Protein AF-A0A9X8VF77-F1 (afdb_monomer_lite)

InterPro domains:
  IPR001453 MoaB/Mog domain [PF00994] (1-111)
  IPR001453 MoaB/Mog domain [SM00852] (1-118)
  IPR001453 MoaB/Mog domain [TIGR00177] (1-122)
  IPR001453 MoaB/Mog domain [cd00886] (2-122)
  IPR008284 Molybdenum cofactor biosynthesis, conserved site [PS01078] (60-73)
  IPR036425 MoaB/Mog-like domain superfamily [G3DSA:3.40.980.10] (1-122)
  IPR036425 MoaB/Mog-like domain superfamily [SSF53218] (1-121)
  IPR051920 Molybdopterin Adenylyltransferase/MoaC-Related [PTHR43764] (1-122)

Sequence (122 aa):
SVSDRASGGVYQDKGIPALEEWLAGALATPFKLETRLIPDEQTQIEQTLCELVDEMGCHLVLTTGGTGPARRDVTPDATLAIADRVMPGFGEQMRQISLHYVPTAILSRQVGAIRKQALIIN

Foldseek 3Di:
DEAPCCVVVVDPDPPVVVVVVVCVVVDPDDDDDDDDYYYLDLVVLLVVVCCCCPPVVAQEAEDDDLFFQDPSSCNLVSVVVQAPFWDAVLLVVQLVVCCVPDVRSVRGRWTWGDHDNHIYTD

Radius of gyration: 14.1 Å; chains: 1; bounding box: 34×31×37 Å

pLDDT: mean 96.46, std 3.99, range [74.5, 98.88]

Structure (mmCIF, N/CA/C/O backbone):
data_AF-A0A9X8VF77-F1
#
_entry.id   AF-A0A9X8VF77-F1
#
loop_
_atom_site.group_PDB
_atom_site.id
_atom_site.type_symbol
_atom_site.label_atom_id
_atom_site.label_alt_id
_atom_site.label_comp_id
_atom_site.label_asym_id
_atom_site.label_entity_id
_atom_site.label_seq_id
_atom_site.pdbx_PDB_ins_code
_atom_site.Cartn_x
_atom_site.Cartn_y
_atom_site.Cartn_z
_atom_site.occupancy
_atom_site.B_iso_or_equiv
_atom_site.auth_seq_id
_atom_site.auth_comp_id
_atom_site.auth_asym_id
_atom_site.auth_atom_id
_atom_site.pdbx_PDB_model_num
ATOM 1 N N . SER A 1 1 ? 4.884 4.538 5.504 1.00 94.19 1 SER A N 1
ATOM 2 C CA . SER A 1 1 ? 5.910 4.558 4.448 1.00 94.19 1 SER A CA 1
ATOM 3 C C . SER A 1 1 ? 6.625 3.222 4.449 1.00 94.19 1 SER A C 1
ATOM 5 O O . SER A 1 1 ? 6.983 2.744 5.525 1.00 94.19 1 SER A O 1
ATOM 7 N N . VAL A 1 2 ? 6.757 2.603 3.277 1.00 94.94 2 VAL A N 1
ATOM 8 C CA . VAL A 1 2 ? 7.450 1.324 3.072 1.00 94.94 2 VAL A CA 1
ATOM 9 C C . VAL A 1 2 ? 8.675 1.604 2.209 1.00 94.94 2 VAL A C 1
ATOM 11 O O . VAL A 1 2 ? 8.545 2.095 1.087 1.00 94.94 2 VAL A O 1
ATOM 14 N N . SER A 1 3 ? 9.866 1.416 2.772 1.00 93.44 3 SER A N 1
ATOM 15 C CA . SER A 1 3 ? 11.120 1.647 2.060 1.00 93.44 3 SER A CA 1
ATOM 16 C C . SER A 1 3 ? 12.319 1.145 2.867 1.00 93.44 3 SER A C 1
ATOM 18 O O . SER A 1 3 ? 12.692 1.787 3.854 1.00 93.44 3 SER A O 1
ATOM 20 N N . ASP A 1 4 ? 13.048 0.164 2.336 1.00 89.00 4 ASP A N 1
ATOM 21 C CA . ASP A 1 4 ? 14.317 -0.350 2.885 1.00 89.00 4 ASP A CA 1
ATOM 22 C C . ASP A 1 4 ? 15.332 0.754 3.222 1.00 89.00 4 ASP A C 1
ATOM 24 O O . ASP A 1 4 ? 15.995 0.748 4.261 1.00 89.00 4 ASP A O 1
ATOM 28 N N . ARG A 1 5 ? 15.473 1.733 2.321 1.00 87.12 5 ARG A N 1
ATOM 29 C CA . ARG A 1 5 ? 16.492 2.785 2.434 1.00 87.12 5 ARG A CA 1
ATOM 30 C C . ARG A 1 5 ? 16.134 3.833 3.487 1.00 87.12 5 ARG A C 1
ATOM 32 O O . ARG A 1 5 ? 16.990 4.193 4.289 1.00 87.12 5 ARG A O 1
ATOM 39 N N . ALA A 1 6 ? 14.889 4.304 3.499 1.00 86.00 6 ALA A N 1
ATOM 40 C CA . ALA A 1 6 ? 14.391 5.200 4.539 1.00 86.00 6 ALA A CA 1
ATOM 41 C C . ALA A 1 6 ? 14.418 4.554 5.929 1.00 86.00 6 ALA A C 1
ATOM 43 O O . ALA A 1 6 ? 14.942 5.159 6.862 1.00 86.00 6 ALA A O 1
ATOM 44 N N . SER A 1 7 ? 13.911 3.324 6.077 1.00 79.94 7 SER A N 1
ATOM 45 C CA . SER A 1 7 ? 13.908 2.631 7.372 1.00 79.94 7 SER A CA 1
ATOM 46 C C . SER A 1 7 ? 15.323 2.328 7.871 1.00 79.94 7 SER A C 1
ATOM 48 O O . SER A 1 7 ? 15.571 2.367 9.071 1.00 79.94 7 SER A O 1
ATOM 50 N N . GLY A 1 8 ? 16.267 2.073 6.958 1.00 74.50 8 GLY A N 1
ATOM 51 C CA . GLY A 1 8 ? 17.689 1.906 7.267 1.00 74.50 8 GLY A CA 1
ATOM 52 C C . GLY A 1 8 ? 18.464 3.212 7.496 1.00 74.50 8 GLY A C 1
ATOM 53 O O . GLY A 1 8 ? 19.673 3.158 7.707 1.00 74.50 8 GLY A O 1
ATOM 54 N N . GLY A 1 9 ? 17.817 4.381 7.420 1.00 83.56 9 GLY A N 1
ATOM 55 C CA . GLY A 1 9 ? 18.455 5.688 7.628 1.00 83.56 9 GLY A CA 1
ATOM 56 C C . GLY A 1 9 ? 19.362 6.161 6.485 1.00 83.56 9 GLY A C 1
ATOM 57 O O . GLY A 1 9 ? 20.100 7.130 6.650 1.00 83.56 9 GLY A O 1
ATOM 58 N N . VAL A 1 10 ? 19.316 5.508 5.319 1.00 83.00 10 VAL A N 1
ATOM 59 C CA . VAL A 1 10 ? 20.122 5.867 4.135 1.00 83.00 10 VAL A CA 1
ATOM 60 C C . VAL A 1 10 ? 19.649 7.189 3.525 1.00 83.00 10 VAL A C 1
ATOM 62 O O . VAL A 1 10 ? 20.455 7.964 3.012 1.00 83.00 10 VAL A O 1
ATOM 65 N N . TYR A 1 11 ? 18.345 7.464 3.584 1.00 86.25 11 TYR A N 1
ATOM 66 C CA . TYR A 1 11 ? 17.786 8.781 3.285 1.00 86.25 11 TYR A CA 1
ATOM 67 C C . TYR A 1 11 ? 16.612 9.118 4.200 1.00 86.25 11 TYR A C 1
ATOM 69 O O . TYR A 1 11 ? 15.983 8.238 4.778 1.00 86.25 11 TYR A O 1
ATOM 77 N N . GLN A 1 12 ? 16.295 10.410 4.291 1.00 87.00 12 GLN A N 1
ATOM 78 C CA . GLN A 1 12 ? 15.130 10.894 5.024 1.00 87.00 12 GLN A CA 1
ATOM 79 C C . GLN A 1 12 ? 13.831 10.537 4.292 1.00 87.00 12 GLN A C 1
ATOM 81 O O . GLN A 1 12 ? 13.693 10.820 3.098 1.00 87.00 12 GLN A O 1
ATOM 86 N N . ASP A 1 13 ? 12.872 9.955 5.013 1.00 90.25 13 ASP A N 1
ATOM 87 C CA . ASP A 1 13 ? 11.537 9.706 4.476 1.00 90.25 13 ASP A CA 1
ATOM 88 C C . ASP A 1 13 ? 10.844 11.022 4.104 1.00 90.25 13 ASP A C 1
ATOM 90 O O . ASP A 1 13 ? 10.745 11.950 4.906 1.00 90.25 13 ASP A O 1
ATOM 94 N N . LYS A 1 14 ? 10.356 11.081 2.867 1.00 92.19 14 LYS A N 1
ATOM 95 C CA . LYS A 1 14 ? 9.516 12.176 2.367 1.00 92.19 14 LYS A CA 1
ATOM 96 C C . LYS A 1 14 ? 8.062 11.746 2.190 1.00 92.19 14 LYS A C 1
ATOM 98 O O . LYS A 1 14 ? 7.215 12.596 1.940 1.00 92.19 14 LYS A O 1
ATOM 103 N N . GLY A 1 15 ? 7.780 10.446 2.310 1.00 92.38 15 GLY A N 1
ATOM 104 C CA . GLY A 1 15 ? 6.452 9.886 2.111 1.00 92.38 15 GLY A CA 1
ATOM 105 C C . GLY A 1 15 ? 5.484 10.285 3.219 1.00 92.38 15 GLY A C 1
ATOM 106 O O . GLY A 1 15 ? 4.419 10.816 2.919 1.00 92.38 15 GLY A O 1
ATOM 107 N N . ILE A 1 16 ? 5.861 10.077 4.485 1.00 95.31 16 ILE A N 1
ATOM 108 C CA . ILE A 1 16 ? 5.026 10.449 5.637 1.00 95.31 16 ILE A CA 1
ATOM 109 C C . ILE A 1 16 ? 4.721 11.955 5.629 1.00 95.31 16 ILE A C 1
ATOM 111 O O . ILE A 1 16 ? 3.536 12.280 5.593 1.00 95.31 16 ILE A O 1
ATOM 115 N N . PRO A 1 17 ? 5.710 12.873 5.547 1.00 96.19 17 PRO A N 1
ATOM 116 C CA . PRO A 1 17 ? 5.415 14.307 5.533 1.00 96.19 17 PRO A CA 1
ATOM 117 C C . PRO A 1 17 ? 4.455 14.733 4.412 1.00 96.19 17 PRO A C 1
ATOM 119 O O . PRO A 1 17 ? 3.558 15.536 4.645 1.00 96.19 17 PRO A O 1
ATOM 122 N N . ALA A 1 18 ? 4.599 14.168 3.206 1.00 96.12 18 ALA A N 1
ATOM 123 C CA . ALA A 1 18 ? 3.726 14.497 2.079 1.00 96.12 18 ALA A CA 1
ATOM 124 C C . ALA A 1 18 ? 2.279 14.013 2.287 1.00 96.12 18 ALA A C 1
ATOM 126 O O . ALA A 1 18 ? 1.332 14.706 1.915 1.00 96.12 18 ALA A O 1
ATOM 127 N N . LEU A 1 19 ? 2.095 12.832 2.887 1.00 96.00 19 LEU A N 1
ATOM 128 C CA . LEU A 1 19 ? 0.766 12.311 3.216 1.00 96.00 19 LEU A CA 1
ATOM 129 C C . LEU A 1 19 ? 0.107 13.112 4.344 1.00 96.00 19 LEU A C 1
ATOM 131 O O . LEU A 1 19 ? -1.089 13.385 4.271 1.00 96.00 19 LEU A O 1
ATOM 135 N N . GLU A 1 20 ? 0.873 13.512 5.361 1.00 95.62 20 GLU A N 1
ATOM 136 C CA . GLU A 1 20 ? 0.383 14.366 6.448 1.00 95.62 20 GLU A CA 1
ATOM 137 C C . GLU A 1 20 ? -0.102 15.722 5.923 1.00 95.62 20 GLU A C 1
ATOM 139 O O . GLU A 1 20 ? -1.210 16.149 6.252 1.00 95.62 20 GLU A O 1
ATOM 144 N N . GLU A 1 21 ? 0.687 16.364 5.056 1.00 96.31 21 GLU A N 1
ATOM 145 C CA . GLU A 1 21 ? 0.320 17.627 4.411 1.00 96.31 21 GLU A CA 1
ATOM 146 C C . GLU A 1 21 ? -0.952 17.479 3.564 1.00 96.31 21 GLU A C 1
ATOM 148 O O . GLU A 1 21 ? -1.879 18.285 3.679 1.00 96.31 21 GLU A O 1
ATOM 153 N N . TRP A 1 22 ? -1.040 16.417 2.757 1.00 95.88 22 TRP A N 1
ATOM 154 C CA . TRP A 1 22 ? -2.221 16.161 1.934 1.00 95.88 22 TRP A CA 1
ATOM 155 C C . TRP A 1 22 ? -3.480 15.936 2.781 1.00 95.88 22 TRP A C 1
ATOM 157 O O . TRP A 1 22 ? -4.526 16.516 2.490 1.00 95.88 22 TRP A O 1
ATOM 167 N N . LEU A 1 23 ? -3.386 15.148 3.859 1.00 95.94 23 LEU A N 1
ATOM 168 C CA . LEU A 1 23 ? -4.507 14.897 4.770 1.00 95.94 23 LEU A CA 1
ATOM 169 C C . LEU A 1 23 ? -4.971 16.177 5.469 1.00 95.94 23 LEU A C 1
ATOM 171 O O . LEU A 1 23 ? -6.177 16.402 5.575 1.00 95.94 23 LEU A O 1
ATOM 175 N N . ALA A 1 24 ? -4.038 17.032 5.894 1.00 95.06 24 ALA A N 1
ATOM 176 C CA . ALA A 1 24 ? -4.358 18.322 6.500 1.00 95.06 24 ALA A CA 1
ATOM 177 C C . ALA A 1 24 ? -5.099 19.264 5.533 1.00 95.06 24 ALA A C 1
ATOM 179 O O . ALA A 1 24 ? -5.936 20.052 5.969 1.00 95.06 24 ALA A O 1
ATOM 180 N N . GLY A 1 25 ? -4.822 19.173 4.227 1.00 96.50 25 GLY A N 1
ATOM 181 C CA . GLY A 1 25 ? -5.548 19.919 3.196 1.00 96.50 25 GLY A CA 1
ATOM 182 C C . GLY A 1 25 ? -6.887 19.293 2.788 1.00 96.50 25 GLY A C 1
ATOM 183 O O . GLY A 1 25 ? -7.803 20.011 2.390 1.00 96.50 25 GLY A O 1
ATOM 184 N N . ALA A 1 26 ? -7.014 17.966 2.873 1.00 95.25 26 ALA A N 1
ATOM 185 C CA . ALA A 1 26 ? -8.191 17.230 2.414 1.00 95.25 26 ALA A CA 1
ATOM 186 C C . ALA A 1 26 ? -9.295 17.096 3.478 1.00 95.25 26 ALA A C 1
ATOM 188 O O . ALA A 1 26 ? -10.479 17.049 3.134 1.00 95.25 26 ALA A O 1
ATOM 189 N N . LEU A 1 27 ? -8.933 17.005 4.762 1.00 95.19 27 LEU A N 1
ATOM 190 C CA . LEU A 1 27 ? -9.870 16.742 5.856 1.00 95.19 27 LEU A CA 1
ATOM 191 C C . LEU A 1 27 ? -10.192 18.016 6.643 1.00 95.19 27 LEU A C 1
ATOM 193 O O . LEU A 1 27 ? -9.315 18.654 7.212 1.00 95.19 27 LEU A O 1
ATOM 197 N N . ALA A 1 28 ? -11.482 18.346 6.739 1.00 95.12 28 ALA A N 1
ATOM 198 C CA . ALA A 1 28 ? -11.960 19.488 7.526 1.00 95.12 28 ALA A CA 1
ATOM 199 C C . ALA A 1 28 ? -12.248 19.144 9.001 1.00 95.12 28 ALA A C 1
ATOM 201 O O . ALA A 1 28 ? -12.329 20.030 9.851 1.00 95.12 28 ALA A O 1
ATOM 202 N N . THR A 1 29 ? -12.451 17.864 9.313 1.00 95.75 29 THR A N 1
ATOM 203 C CA . THR A 1 29 ? -12.763 17.388 10.667 1.00 95.75 29 THR A CA 1
ATOM 204 C C . THR A 1 29 ? -11.493 17.015 11.425 1.00 95.75 29 THR A C 1
ATOM 206 O O . THR A 1 29 ? -10.578 16.487 10.798 1.00 95.75 29 THR A O 1
ATOM 209 N N . PRO A 1 30 ? -11.438 17.179 12.761 1.00 95.50 30 PRO A N 1
ATOM 210 C CA . PRO A 1 30 ? -10.302 16.720 13.555 1.00 95.50 30 PRO A CA 1
ATOM 211 C C . PRO A 1 30 ? -10.011 15.232 13.340 1.00 95.50 30 PRO A C 1
ATOM 213 O O . PRO A 1 30 ? -10.922 14.404 13.367 1.00 95.50 30 PRO A O 1
ATOM 216 N N . PHE A 1 31 ? -8.736 14.892 13.171 1.00 96.38 31 PHE A N 1
ATOM 217 C CA . PHE A 1 31 ? -8.268 13.519 13.016 1.00 96.38 31 PHE A CA 1
ATOM 218 C C . PHE A 1 31 ? -6.979 13.296 13.813 1.00 96.38 31 PHE A C 1
ATOM 220 O O . PHE A 1 31 ? -6.305 14.243 14.217 1.00 96.38 31 PHE A O 1
ATOM 227 N N . LYS A 1 32 ? -6.658 12.025 14.063 1.00 96.88 32 LYS A N 1
ATOM 228 C CA . LYS A 1 32 ? -5.386 11.591 14.650 1.00 96.88 32 LYS A CA 1
ATOM 229 C C . LYS A 1 32 ? -4.582 10.851 13.591 1.00 96.88 32 LYS A C 1
ATOM 231 O O . LYS A 1 32 ? -5.166 10.170 12.750 1.00 96.88 32 LYS A O 1
ATOM 236 N N . LEU A 1 33 ? -3.265 10.995 13.651 1.00 97.06 33 LEU A N 1
ATOM 237 C CA . LEU A 1 33 ? -2.335 10.351 12.735 1.00 97.06 33 LEU A CA 1
ATOM 238 C C . LEU A 1 33 ? -1.555 9.265 13.462 1.00 97.06 33 LEU A C 1
ATOM 240 O O . LEU A 1 33 ? -1.012 9.501 14.537 1.00 97.06 33 LEU A O 1
ATOM 244 N N . GLU A 1 34 ? -1.473 8.106 12.822 1.00 98.12 34 GLU A N 1
ATOM 245 C CA . GLU A 1 34 ? -0.587 7.011 13.194 1.00 98.12 34 GLU A CA 1
ATOM 246 C C . GLU A 1 34 ? 0.382 6.786 12.040 1.00 98.12 34 GLU A C 1
ATOM 248 O O . GLU A 1 34 ? -0.035 6.517 10.911 1.00 98.12 34 GLU A O 1
ATOM 253 N N . THR A 1 35 ? 1.680 6.927 12.300 1.00 97.38 35 THR A N 1
ATOM 254 C CA . THR A 1 35 ? 2.709 6.819 11.262 1.00 97.38 35 THR A CA 1
ATOM 255 C C . THR A 1 35 ? 3.626 5.640 11.530 1.00 97.38 35 THR A C 1
ATOM 257 O O . THR A 1 35 ? 3.927 5.294 12.674 1.00 97.38 35 THR A O 1
ATOM 260 N N . ARG A 1 36 ? 4.052 4.977 10.454 1.00 97.44 36 ARG A N 1
ATOM 261 C CA . ARG A 1 36 ? 4.992 3.853 10.492 1.00 97.44 36 ARG A CA 1
ATOM 262 C C . ARG A 1 36 ? 5.953 3.980 9.318 1.00 97.44 36 ARG A C 1
ATOM 264 O O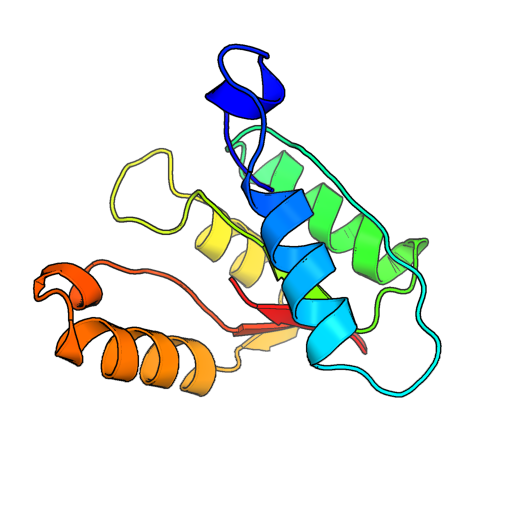 . ARG A 1 36 ? 5.527 4.239 8.186 1.00 97.44 36 ARG A O 1
ATOM 271 N N . LEU A 1 37 ? 7.239 3.799 9.597 1.00 96.81 37 LEU A N 1
ATOM 272 C CA . LEU A 1 37 ? 8.299 3.682 8.604 1.00 96.81 37 LEU A CA 1
ATOM 273 C C . LEU A 1 37 ? 8.920 2.293 8.741 1.00 96.81 37 LEU A C 1
ATOM 275 O O . LEU A 1 37 ? 9.520 1.989 9.769 1.00 96.81 37 LEU A O 1
ATOM 279 N N . ILE A 1 38 ? 8.742 1.459 7.721 1.00 96.88 38 ILE A N 1
ATOM 280 C CA . ILE A 1 38 ? 9.121 0.041 7.743 1.00 96.88 38 ILE A CA 1
ATOM 281 C C . ILE A 1 38 ? 9.857 -0.350 6.450 1.00 96.88 38 ILE A C 1
ATOM 283 O O . ILE A 1 38 ? 9.687 0.335 5.437 1.00 96.88 38 ILE A O 1
ATOM 287 N N . PRO A 1 39 ? 10.684 -1.411 6.467 1.00 96.31 39 PRO A N 1
ATOM 288 C CA . PRO A 1 39 ? 11.317 -1.946 5.261 1.00 96.31 39 PRO A CA 1
ATOM 289 C C . PRO A 1 39 ? 10.310 -2.658 4.344 1.00 96.31 39 PRO A C 1
ATOM 291 O O . PRO A 1 39 ? 9.173 -2.932 4.737 1.00 96.31 39 PRO A O 1
ATOM 294 N N . ASP A 1 40 ? 10.751 -2.993 3.131 1.00 95.00 40 ASP A N 1
ATOM 295 C CA . ASP A 1 40 ? 9.977 -3.694 2.097 1.00 95.00 40 ASP A CA 1
ATOM 296 C C . ASP A 1 40 ? 9.902 -5.214 2.369 1.00 95.00 40 ASP A C 1
ATOM 298 O O . ASP A 1 40 ? 10.261 -6.051 1.538 1.00 95.00 40 ASP A O 1
ATOM 302 N N . GLU A 1 41 ? 9.455 -5.583 3.572 1.00 97.88 41 GLU A N 1
ATOM 303 C CA . GLU A 1 41 ? 9.271 -6.972 4.003 1.00 97.88 41 GLU A CA 1
ATOM 304 C C . GLU A 1 41 ? 7.783 -7.297 4.114 1.00 97.88 41 GLU A C 1
ATOM 306 O O . GLU A 1 41 ? 7.088 -6.759 4.977 1.00 97.88 41 GLU A O 1
ATOM 311 N N . GLN A 1 42 ? 7.292 -8.205 3.265 1.00 98.38 42 GLN A N 1
ATOM 312 C CA . GLN A 1 42 ? 5.857 -8.481 3.129 1.00 98.38 42 GLN A CA 1
ATOM 313 C C . GLN A 1 42 ? 5.187 -8.767 4.482 1.00 98.38 42 GLN A C 1
ATOM 315 O O . GLN A 1 42 ? 4.231 -8.088 4.844 1.00 98.38 42 GLN A O 1
ATOM 320 N N . THR A 1 43 ? 5.734 -9.695 5.274 1.00 98.38 43 THR A N 1
ATOM 321 C CA . THR A 1 43 ? 5.191 -10.049 6.596 1.00 98.38 43 THR A CA 1
ATOM 322 C C . THR A 1 43 ? 5.143 -8.852 7.548 1.00 98.38 43 THR A C 1
ATOM 324 O O . THR A 1 43 ? 4.200 -8.719 8.324 1.00 98.38 43 THR A O 1
ATOM 327 N N . GLN A 1 44 ? 6.136 -7.960 7.493 1.00 98.38 44 GLN A N 1
ATOM 328 C CA . GLN A 1 44 ? 6.165 -6.773 8.344 1.00 98.38 44 GLN A CA 1
ATOM 329 C C . GLN A 1 44 ? 5.130 -5.736 7.893 1.00 98.38 44 GLN A C 1
ATOM 331 O O . GLN A 1 44 ? 4.497 -5.100 8.738 1.00 98.38 44 GLN A O 1
ATOM 336 N N . ILE A 1 45 ? 4.917 -5.587 6.583 1.00 98.75 45 ILE A N 1
ATOM 337 C CA . ILE A 1 45 ? 3.859 -4.732 6.032 1.00 98.75 45 ILE A CA 1
ATOM 338 C C . ILE A 1 45 ? 2.489 -5.274 6.445 1.00 98.75 45 ILE A C 1
ATOM 340 O O . ILE A 1 45 ? 1.681 -4.514 6.969 1.00 98.75 45 ILE A O 1
ATOM 344 N N . GLU A 1 46 ? 2.243 -6.576 6.291 1.00 98.81 46 GLU A N 1
ATOM 345 C CA . GLU A 1 46 ? 0.993 -7.227 6.708 1.00 98.81 46 GLU A CA 1
ATOM 346 C C . GLU A 1 46 ? 0.699 -6.996 8.195 1.00 98.81 46 GLU A C 1
ATOM 348 O O . GLU A 1 46 ? -0.395 -6.549 8.548 1.00 98.81 46 GLU A O 1
ATOM 353 N N . GLN A 1 47 ? 1.687 -7.245 9.061 1.00 98.75 47 GLN A N 1
ATOM 354 C CA . GLN A 1 47 ? 1.572 -7.024 10.505 1.00 98.75 47 GLN A CA 1
ATOM 355 C C . GLN A 1 47 ? 1.285 -5.561 10.833 1.00 98.75 47 GLN A C 1
ATOM 357 O O . GLN A 1 47 ? 0.384 -5.281 11.615 1.00 98.75 47 GLN A O 1
ATOM 362 N N . THR A 1 48 ? 1.991 -4.631 10.190 1.00 98.75 48 THR A N 1
ATOM 363 C CA . THR A 1 48 ? 1.805 -3.192 10.412 1.00 98.75 48 THR A CA 1
ATOM 364 C C . THR A 1 48 ? 0.417 -2.727 9.969 1.00 98.75 48 THR A C 1
ATOM 366 O O . THR A 1 48 ? -0.239 -1.969 10.677 1.00 98.75 48 THR A O 1
ATOM 369 N N . LEU A 1 49 ? -0.065 -3.185 8.809 1.00 98.75 49 LEU A N 1
ATOM 370 C CA . LEU A 1 49 ? -1.417 -2.876 8.339 1.00 98.75 49 LEU A CA 1
ATOM 371 C C . LEU A 1 49 ? -2.477 -3.447 9.290 1.00 98.75 49 LEU A C 1
ATOM 373 O O . LEU A 1 49 ? -3.465 -2.771 9.575 1.00 98.75 49 LEU A O 1
ATOM 377 N N . CYS A 1 50 ? -2.262 -4.659 9.808 1.00 98.75 50 CYS A N 1
ATOM 378 C CA . CYS A 1 50 ? -3.143 -5.248 10.811 1.00 98.75 50 CYS A CA 1
ATOM 379 C C . CYS A 1 50 ? -3.122 -4.453 12.119 1.00 98.75 50 CYS A C 1
ATOM 381 O O . CYS A 1 50 ? -4.194 -4.132 12.606 1.00 98.75 50 CYS A O 1
ATOM 383 N N . GLU A 1 51 ? -1.957 -4.084 12.657 1.00 98.69 51 GLU A N 1
ATOM 384 C CA . GLU A 1 51 ? -1.823 -3.270 13.878 1.00 98.69 51 GLU A CA 1
ATOM 385 C C . GLU A 1 51 ? -2.574 -1.936 13.741 1.00 98.69 51 GLU A C 1
ATOM 387 O O . GLU A 1 51 ? -3.397 -1.584 14.588 1.00 98.69 51 GLU A O 1
ATOM 392 N N . LEU A 1 52 ? -2.353 -1.213 12.637 1.00 98.62 52 LEU A N 1
ATOM 393 C CA . LEU A 1 52 ? -2.987 0.086 12.396 1.00 98.62 52 LEU A CA 1
ATOM 394 C C . LEU A 1 52 ? -4.518 -0.015 12.363 1.00 98.62 52 LEU A C 1
ATOM 396 O O . LEU A 1 52 ? -5.211 0.834 12.922 1.00 98.62 52 LEU A O 1
ATOM 400 N N . VAL A 1 53 ? -5.062 -1.051 11.726 1.00 98.62 53 VAL A N 1
ATOM 401 C CA . VAL A 1 53 ? -6.517 -1.231 11.620 1.00 98.62 53 VAL A CA 1
ATOM 402 C C . VAL A 1 53 ? -7.110 -1.826 12.896 1.00 98.62 53 VAL A C 1
ATOM 404 O O . VAL A 1 53 ? -8.116 -1.336 13.407 1.00 98.62 53 VAL A O 1
ATOM 407 N N . ASP A 1 54 ? -6.515 -2.899 13.398 1.00 98.38 54 ASP A N 1
ATOM 408 C CA . ASP A 1 54 ? -7.115 -3.767 14.405 1.00 98.38 54 ASP A CA 1
ATOM 409 C C . ASP A 1 54 ? -6.873 -3.274 15.831 1.00 98.38 54 ASP A C 1
ATOM 411 O O . ASP A 1 54 ? -7.731 -3.483 16.689 1.00 98.38 54 ASP A O 1
ATOM 415 N N . GLU A 1 55 ? -5.724 -2.642 16.079 1.00 98.25 55 GLU A N 1
ATOM 416 C CA . GLU A 1 55 ? -5.289 -2.220 17.413 1.00 98.25 55 GLU A CA 1
ATOM 417 C C . GLU A 1 55 ? -5.364 -0.700 17.567 1.00 98.25 55 GLU A C 1
ATOM 419 O O . GLU A 1 55 ? -5.925 -0.205 18.545 1.00 98.25 55 GLU A O 1
ATOM 424 N N . MET A 1 56 ? -4.874 0.049 16.572 1.00 98.25 56 MET A N 1
ATOM 425 C CA . MET A 1 56 ? -4.903 1.518 16.601 1.00 98.25 56 MET A CA 1
ATOM 426 C C . MET A 1 56 ? -6.240 2.109 16.139 1.00 98.25 56 MET A C 1
ATOM 428 O O . MET A 1 56 ? -6.503 3.294 16.355 1.00 98.25 56 MET A O 1
ATOM 432 N N . GLY A 1 57 ? -7.107 1.296 15.526 1.00 97.88 57 GLY A N 1
ATOM 433 C CA . GLY A 1 57 ? -8.444 1.711 15.103 1.00 97.88 57 GLY A CA 1
ATOM 434 C C . GLY A 1 57 ? -8.443 2.729 13.960 1.00 97.88 57 GLY A C 1
ATOM 435 O O . GLY A 1 57 ? -9.326 3.589 13.897 1.00 97.88 57 GLY A O 1
ATOM 436 N N . CYS A 1 58 ? -7.454 2.682 13.062 1.00 98.44 58 CYS A N 1
ATOM 437 C CA . CYS A 1 58 ? -7.416 3.555 11.892 1.00 98.44 58 CYS A CA 1
ATOM 438 C C . CYS A 1 58 ? -8.579 3.245 10.937 1.00 98.44 58 CYS A C 1
ATOM 440 O O . CYS A 1 58 ? -8.746 2.115 10.493 1.00 98.44 58 CYS A O 1
ATOM 442 N N . HIS A 1 59 ? -9.340 4.273 10.552 1.00 98.06 59 HIS A N 1
ATOM 443 C CA . HIS A 1 59 ? -10.413 4.163 9.550 1.00 98.06 59 HIS A CA 1
ATOM 444 C C . HIS A 1 59 ? -9.894 4.259 8.103 1.00 98.06 59 HIS A C 1
ATOM 446 O O . HIS A 1 59 ? -10.549 3.813 7.162 1.00 98.06 59 HIS A O 1
ATOM 452 N N . LEU A 1 60 ? -8.720 4.866 7.925 1.00 98.38 60 LEU A N 1
ATOM 453 C CA . LEU A 1 60 ? -8.037 5.037 6.649 1.00 98.38 60 LEU A CA 1
ATOM 454 C C . LEU A 1 60 ? -6.546 4.780 6.861 1.00 98.38 60 LEU A C 1
ATOM 456 O O . LEU A 1 60 ? -5.945 5.368 7.759 1.00 98.38 60 LEU A O 1
ATOM 460 N N . VAL A 1 61 ? -5.957 3.938 6.019 1.00 98.50 61 VAL A N 1
ATOM 461 C CA . VAL A 1 61 ? -4.514 3.694 5.966 1.00 98.50 61 VAL A CA 1
ATOM 462 C C . VAL A 1 61 ? -4.024 3.990 4.553 1.00 98.50 61 VAL A C 1
ATOM 464 O O . VAL A 1 61 ? -4.523 3.428 3.580 1.00 98.50 61 VAL A O 1
ATOM 467 N N . LEU A 1 62 ? -3.040 4.880 4.445 1.00 98.50 62 LEU A N 1
ATOM 468 C CA . LEU A 1 62 ? -2.374 5.219 3.190 1.00 98.50 62 LEU A CA 1
ATOM 469 C C . LEU A 1 62 ? -0.951 4.668 3.230 1.00 98.50 62 LEU A C 1
ATOM 471 O O . LEU A 1 62 ? -0.186 4.979 4.148 1.00 98.50 62 LEU A O 1
ATOM 475 N N . THR A 1 63 ? -0.582 3.856 2.244 1.00 98.19 63 THR A N 1
ATOM 476 C CA . THR A 1 63 ? 0.805 3.411 2.080 1.00 98.19 63 THR A CA 1
ATOM 477 C C . THR A 1 63 ? 1.511 4.245 1.017 1.00 98.19 63 THR A C 1
ATOM 479 O O . THR A 1 63 ? 0.888 4.945 0.233 1.00 98.19 63 THR A O 1
ATOM 482 N N . THR A 1 64 ? 2.836 4.199 1.010 1.00 96.88 64 THR A N 1
ATOM 483 C CA . THR A 1 64 ? 3.660 4.815 -0.032 1.00 96.88 64 THR A CA 1
ATOM 484 C C . THR A 1 64 ? 4.951 4.018 -0.135 1.00 96.88 64 THR A C 1
ATOM 486 O O . THR A 1 64 ? 5.517 3.657 0.902 1.00 96.88 64 THR A O 1
ATOM 489 N N . GLY A 1 65 ? 5.374 3.721 -1.366 1.00 96.00 65 GLY A N 1
ATOM 490 C CA . GLY A 1 65 ? 6.516 2.854 -1.665 1.00 96.00 65 GLY A CA 1
ATOM 491 C C . GLY A 1 65 ? 6.154 1.376 -1.865 1.00 96.00 65 GLY A C 1
ATOM 492 O O . GLY A 1 65 ? 5.099 0.904 -1.437 1.00 96.00 65 GLY A O 1
ATOM 493 N N . GLY A 1 66 ? 7.029 0.653 -2.569 1.00 97.19 66 GLY A N 1
ATOM 494 C CA . GLY A 1 66 ? 6.934 -0.798 -2.756 1.00 97.19 66 GLY A CA 1
ATOM 495 C C . GLY A 1 66 ? 5.808 -1.283 -3.680 1.00 97.19 66 GLY A C 1
ATOM 496 O O . GLY A 1 66 ? 5.289 -2.375 -3.472 1.00 97.19 66 GLY A O 1
ATOM 497 N N . THR A 1 67 ? 5.381 -0.490 -4.674 1.00 98.00 67 THR A N 1
ATOM 498 C CA . THR A 1 67 ? 4.222 -0.796 -5.553 1.00 98.00 67 THR A CA 1
ATOM 499 C C . THR A 1 67 ? 4.565 -0.961 -7.039 1.00 98.00 67 THR A C 1
ATOM 501 O O . THR A 1 67 ? 3.668 -1.075 -7.880 1.00 98.00 67 THR A O 1
ATOM 504 N N . GLY A 1 68 ? 5.851 -0.943 -7.385 1.00 97.38 68 GLY A N 1
ATOM 505 C CA . GLY A 1 68 ? 6.332 -1.150 -8.747 1.00 97.38 68 GLY A CA 1
ATOM 506 C C . GLY A 1 68 ? 6.430 -2.629 -9.155 1.00 97.38 68 GLY A C 1
ATOM 507 O O . GLY A 1 68 ? 5.868 -3.513 -8.507 1.00 97.38 68 GLY A O 1
ATOM 508 N N . PRO A 1 69 ? 7.126 -2.919 -10.268 1.00 97.44 69 PRO A N 1
ATOM 509 C CA . PRO A 1 69 ? 7.300 -4.276 -10.781 1.00 97.44 69 PRO A CA 1
ATOM 510 C C . PRO A 1 69 ? 8.521 -5.010 -10.197 1.00 97.44 69 PRO A C 1
ATOM 512 O O . PRO A 1 69 ? 8.801 -6.138 -10.612 1.00 97.44 69 PRO A O 1
ATOM 515 N N . ALA A 1 70 ? 9.316 -4.383 -9.323 1.00 97.56 70 ALA A N 1
ATOM 516 C CA . ALA A 1 70 ? 10.533 -5.003 -8.812 1.00 97.56 70 ALA A CA 1
ATOM 517 C C . ALA A 1 70 ? 10.207 -6.114 -7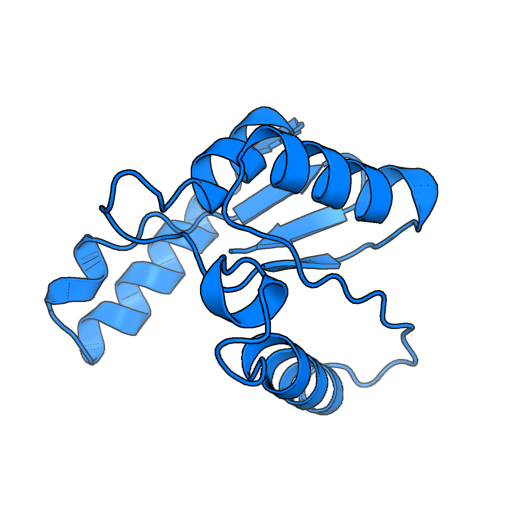.803 1.00 97.56 70 ALA A C 1
ATOM 519 O O . ALA A 1 70 ? 9.180 -6.101 -7.140 1.00 97.56 70 ALA A O 1
ATOM 520 N N . ARG A 1 71 ? 11.126 -7.073 -7.623 1.00 96.12 71 ARG A N 1
ATOM 521 C CA . ARG A 1 71 ? 10.925 -8.195 -6.681 1.00 96.12 71 ARG A CA 1
ATOM 522 C C . ARG A 1 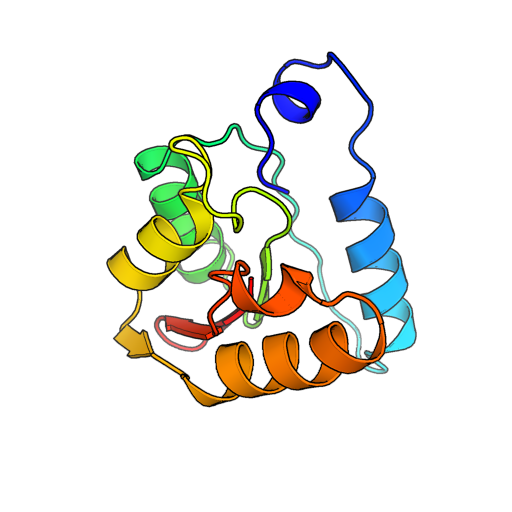71 ? 10.730 -7.761 -5.223 1.00 96.12 71 ARG A C 1
ATOM 524 O O . ARG A 1 71 ? 10.169 -8.526 -4.452 1.00 96.12 71 ARG A O 1
ATOM 531 N N . ARG A 1 72 ? 11.246 -6.586 -4.849 1.00 96.00 72 ARG A N 1
ATOM 532 C CA . ARG A 1 72 ? 11.080 -5.996 -3.512 1.00 96.00 72 ARG A CA 1
ATOM 533 C C . ARG A 1 72 ? 9.757 -5.241 -3.362 1.00 96.00 72 ARG A C 1
ATOM 535 O O . ARG A 1 72 ? 9.371 -4.952 -2.243 1.00 96.00 72 ARG A O 1
ATOM 542 N N . ASP A 1 73 ? 9.052 -4.949 -4.454 1.00 97.81 73 ASP A N 1
ATOM 543 C CA . ASP A 1 73 ? 7.802 -4.191 -4.422 1.00 97.81 73 ASP A CA 1
ATOM 544 C C . ASP A 1 73 ? 6.633 -5.10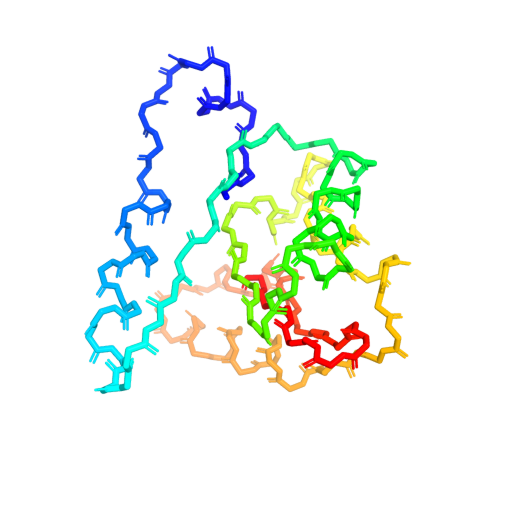4 -4.018 1.00 97.81 73 ASP A C 1
ATOM 546 O O . ASP A 1 73 ? 5.901 -5.622 -4.867 1.00 97.81 73 ASP A O 1
ATOM 550 N N . VAL A 1 74 ? 6.499 -5.329 -2.708 1.00 98.69 74 VAL A N 1
ATOM 551 C CA . VAL A 1 74 ? 5.553 -6.287 -2.103 1.00 98.69 74 VAL A CA 1
ATOM 552 C C . VAL A 1 74 ? 4.397 -5.626 -1.342 1.00 98.69 74 VAL A C 1
ATOM 554 O O . VAL A 1 74 ? 3.577 -6.319 -0.740 1.00 98.69 74 VAL A O 1
ATOM 557 N N . THR A 1 75 ? 4.283 -4.293 -1.363 1.00 98.69 75 THR A N 1
ATOM 558 C CA . THR A 1 75 ? 3.212 -3.565 -0.654 1.00 98.69 75 THR A CA 1
ATOM 559 C C . THR A 1 75 ? 1.804 -3.960 -1.135 1.00 98.69 75 THR A C 1
ATOM 561 O O . THR A 1 75 ? 0.936 -4.188 -0.284 1.00 98.69 75 THR A O 1
ATOM 564 N N . PRO A 1 76 ? 1.532 -4.109 -2.452 1.00 98.69 76 PRO A N 1
ATOM 565 C CA . PRO A 1 76 ? 0.236 -4.596 -2.925 1.00 98.69 76 PRO A CA 1
ATOM 566 C C . PRO A 1 76 ? -0.050 -6.036 -2.495 1.00 98.69 76 PRO A C 1
ATOM 568 O O . PRO A 1 76 ? -1.177 -6.338 -2.115 1.00 98.69 76 PRO A O 1
ATOM 571 N N . ASP A 1 77 ? 0.957 -6.914 -2.517 1.00 98.75 77 ASP A N 1
ATOM 572 C CA . ASP A 1 77 ? 0.829 -8.317 -2.106 1.00 98.75 77 ASP A CA 1
ATOM 573 C C . ASP A 1 77 ? 0.442 -8.415 -0.623 1.00 98.75 77 ASP A C 1
ATOM 575 O O . ASP A 1 77 ? -0.543 -9.071 -0.286 1.00 98.75 77 ASP A O 1
ATOM 579 N N . ALA A 1 78 ? 1.137 -7.666 0.240 1.00 98.81 78 ALA A N 1
ATOM 580 C CA . ALA A 1 78 ? 0.813 -7.551 1.661 1.00 98.81 78 ALA A CA 1
ATOM 581 C C . ALA A 1 78 ? -0.598 -6.984 1.895 1.00 98.81 78 ALA A C 1
ATOM 583 O O . ALA A 1 78 ? -1.344 -7.476 2.739 1.00 98.81 78 ALA A O 1
ATOM 584 N N . THR A 1 79 ? -0.991 -5.962 1.127 1.00 98.81 79 THR A N 1
ATOM 585 C CA . THR A 1 79 ? -2.322 -5.343 1.238 1.00 98.81 79 THR A CA 1
ATOM 586 C C . THR A 1 79 ? -3.430 -6.328 0.868 1.00 98.81 79 THR A C 1
ATOM 588 O O . THR A 1 79 ? -4.451 -6.395 1.549 1.00 98.81 79 THR A O 1
ATOM 591 N N . LEU A 1 80 ? -3.235 -7.114 -0.195 1.00 98.81 80 LEU A N 1
ATOM 592 C CA . LEU A 1 80 ? -4.198 -8.121 -0.642 1.00 98.81 80 LEU A CA 1
ATOM 593 C C . LEU A 1 80 ? -4.277 -9.320 0.312 1.00 98.81 80 LEU A C 1
ATOM 595 O O . LEU A 1 80 ? -5.366 -9.857 0.497 1.00 98.81 80 LEU A O 1
ATOM 599 N N . ALA A 1 81 ? -3.164 -9.719 0.932 1.00 98.81 81 ALA A N 1
ATOM 600 C CA . ALA A 1 81 ? -3.114 -10.852 1.858 1.00 98.81 81 ALA A CA 1
ATOM 601 C C . ALA A 1 81 ? -3.990 -10.656 3.110 1.00 98.81 81 ALA A C 1
ATOM 603 O O . ALA A 1 81 ? -4.537 -11.622 3.641 1.00 98.81 81 ALA A O 1
ATOM 604 N N . ILE A 1 82 ? -4.151 -9.408 3.562 1.00 98.69 82 ILE A N 1
ATOM 605 C CA . ILE A 1 82 ? -4.904 -9.042 4.776 1.00 98.69 82 ILE A CA 1
ATOM 606 C C . ILE A 1 82 ? -6.293 -8.455 4.488 1.00 98.69 82 ILE A C 1
ATOM 608 O O . ILE A 1 82 ? -6.992 -8.055 5.428 1.00 98.69 82 ILE A O 1
ATOM 612 N N . ALA A 1 83 ? -6.681 -8.369 3.212 1.00 98.56 83 ALA A N 1
ATOM 613 C CA . ALA A 1 83 ? -7.924 -7.752 2.768 1.00 98.56 83 ALA A CA 1
ATOM 614 C C . ALA A 1 83 ? -9.138 -8.669 2.972 1.00 98.56 83 ALA A C 1
ATOM 616 O O . ALA A 1 83 ? -9.165 -9.802 2.497 1.00 98.56 83 ALA A O 1
ATOM 617 N N . ASP A 1 84 ? -10.205 -8.125 3.559 1.00 98.69 84 ASP A N 1
ATOM 618 C CA . ASP A 1 84 ? -11.515 -8.786 3.588 1.00 98.69 84 ASP A CA 1
ATOM 619 C C . ASP A 1 84 ? -12.251 -8.608 2.251 1.00 98.69 84 ASP A C 1
ATOM 621 O O . ASP A 1 84 ? -13.041 -9.454 1.826 1.00 98.69 84 ASP A O 1
ATOM 625 N N . ARG A 1 85 ? -12.019 -7.471 1.580 1.00 98.62 85 ARG A N 1
ATOM 626 C CA . ARG A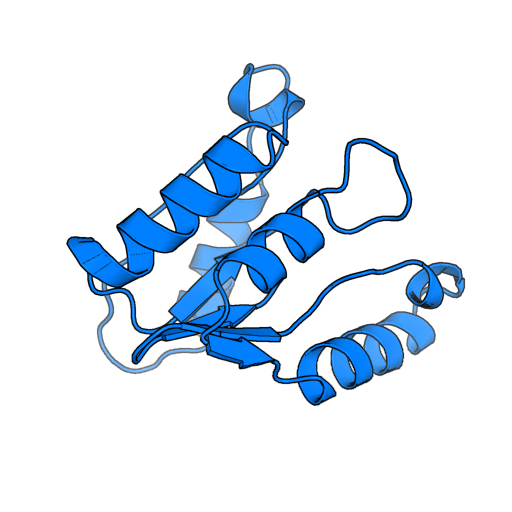 1 85 ? -12.590 -7.165 0.264 1.00 98.62 85 ARG A CA 1
ATOM 627 C C . ARG A 1 85 ? -11.670 -6.256 -0.538 1.00 98.62 85 ARG A C 1
ATOM 629 O O . ARG A 1 85 ? -11.239 -5.218 -0.053 1.00 98.62 85 ARG A O 1
ATOM 636 N N . VAL A 1 86 ? -11.445 -6.595 -1.801 1.00 98.62 86 VAL A N 1
ATOM 637 C CA . VAL A 1 86 ? -10.692 -5.746 -2.734 1.00 98.62 86 VAL A CA 1
ATOM 638 C C . VAL A 1 86 ? -11.601 -4.668 -3.331 1.00 98.62 86 VAL A C 1
ATOM 640 O O . VAL A 1 86 ? -12.764 -4.929 -3.642 1.00 98.62 86 VAL A O 1
ATOM 643 N N . MET A 1 87 ? -11.059 -3.465 -3.523 1.00 98.50 87 MET A N 1
ATOM 644 C CA . MET A 1 87 ? -11.716 -2.320 -4.159 1.00 98.50 87 MET A CA 1
ATOM 645 C C . MET A 1 87 ? -11.000 -1.990 -5.486 1.00 98.50 87 MET A C 1
ATOM 647 O O . MET A 1 87 ? -10.210 -1.042 -5.543 1.00 98.50 87 MET A O 1
ATOM 651 N N . PRO A 1 88 ? -11.235 -2.768 -6.565 1.00 97.38 88 PRO A N 1
ATOM 652 C CA . PRO A 1 88 ? -10.423 -2.711 -7.790 1.00 97.38 88 PRO A CA 1
ATOM 653 C C . PRO A 1 88 ? -10.423 -1.337 -8.479 1.00 97.38 88 PRO A C 1
ATOM 655 O O . PRO A 1 88 ? -9.398 -0.930 -9.029 1.00 97.38 88 PRO A O 1
ATOM 658 N N . GLY A 1 89 ? -11.518 -0.578 -8.350 1.00 98.62 89 GLY A N 1
ATOM 659 C CA . GLY A 1 89 ? -11.658 0.758 -8.936 1.00 98.62 89 GLY A CA 1
ATOM 660 C C . GLY A 1 89 ? -10.585 1.763 -8.497 1.00 98.62 89 GLY A C 1
ATOM 661 O O . GLY A 1 89 ? -10.244 2.656 -9.268 1.00 98.62 89 GLY A O 1
ATOM 662 N N . PHE A 1 90 ? -9.981 1.603 -7.310 1.00 98.69 90 PHE A N 1
ATOM 663 C CA . PHE A 1 90 ? -8.863 2.461 -6.891 1.00 98.69 90 PHE A CA 1
ATOM 664 C C . PHE A 1 90 ? -7.636 2.259 -7.781 1.00 98.69 90 PHE A C 1
ATOM 666 O O . PHE A 1 90 ? -7.085 3.226 -8.301 1.00 98.69 90 PHE A O 1
ATOM 673 N N . GLY A 1 91 ? -7.223 1.008 -8.000 1.00 98.38 91 GLY A N 1
ATOM 674 C CA . GLY A 1 91 ? -6.067 0.709 -8.847 1.00 98.38 91 GLY A CA 1
ATOM 675 C C . GLY A 1 91 ? -6.292 1.139 -10.299 1.00 98.38 91 GLY A C 1
ATOM 676 O O . GLY A 1 91 ? -5.385 1.668 -10.940 1.00 98.38 91 GLY A O 1
ATOM 677 N N . GLU A 1 92 ? -7.509 0.947 -10.811 1.00 98.56 92 GLU A N 1
ATOM 678 C CA . GLU A 1 92 ? -7.919 1.403 -12.145 1.00 98.56 92 GLU A CA 1
ATOM 679 C C . GLU A 1 92 ? -7.787 2.924 -12.282 1.00 98.56 92 GLU A C 1
ATOM 681 O O . GLU A 1 92 ? -7.077 3.401 -13.170 1.00 98.56 92 GLU A O 1
ATOM 686 N N . GLN A 1 93 ? -8.392 3.682 -11.363 1.00 98.56 93 GLN A N 1
ATOM 687 C CA . GLN A 1 93 ? -8.395 5.142 -11.404 1.00 98.56 93 GLN A CA 1
ATOM 688 C C . GLN A 1 93 ? -6.993 5.734 -11.203 1.00 98.56 93 GLN A C 1
ATOM 690 O O . GLN A 1 93 ? -6.614 6.670 -11.912 1.00 98.56 93 GLN A O 1
ATOM 695 N N . MET A 1 94 ? -6.199 5.179 -10.279 1.00 98.25 94 MET A N 1
ATOM 696 C CA . MET A 1 94 ? -4.824 5.630 -10.023 1.00 98.25 94 MET A CA 1
ATOM 697 C C . MET A 1 94 ? -3.921 5.435 -11.246 1.00 98.25 94 MET A C 1
ATOM 699 O O . MET A 1 94 ? -3.191 6.358 -11.627 1.00 98.25 94 MET A O 1
ATOM 703 N N . ARG A 1 95 ? -4.004 4.274 -11.914 1.00 98.44 95 ARG A N 1
ATOM 704 C CA . ARG A 1 95 ? -3.269 4.028 -13.166 1.00 98.44 95 ARG A CA 1
ATOM 705 C C . ARG A 1 95 ? -3.760 4.926 -14.294 1.00 98.44 95 ARG A C 1
ATOM 707 O O . ARG A 1 95 ? -2.931 5.496 -14.999 1.00 98.44 95 ARG A O 1
ATOM 714 N N . GLN A 1 96 ? -5.076 5.082 -14.452 1.00 98.31 96 GLN A N 1
ATOM 715 C CA . GLN A 1 96 ? -5.657 5.919 -15.503 1.00 98.31 96 GLN A CA 1
ATOM 716 C C . GLN A 1 96 ? -5.190 7.373 -15.385 1.00 98.31 96 GLN A C 1
ATOM 718 O O . GLN A 1 96 ? -4.753 7.954 -16.375 1.00 98.31 96 GLN A O 1
ATOM 723 N N . ILE A 1 97 ? -5.241 7.963 -14.187 1.00 97.88 97 ILE A N 1
ATOM 724 C CA . ILE A 1 97 ? -4.779 9.341 -13.967 1.00 97.88 97 ILE A CA 1
ATOM 725 C C . ILE A 1 97 ? -3.277 9.442 -14.244 1.00 97.88 97 ILE A C 1
ATOM 727 O O . ILE A 1 97 ? -2.862 10.297 -15.022 1.00 97.88 97 ILE A O 1
ATOM 731 N N . SER A 1 98 ? -2.471 8.531 -13.694 1.00 97.50 98 SER A N 1
ATOM 732 C CA . SER A 1 98 ? -1.010 8.546 -13.863 1.00 97.50 98 SER A CA 1
ATOM 733 C C . SER A 1 98 ? -0.570 8.409 -15.326 1.00 97.50 98 SER A C 1
ATOM 735 O O . SER A 1 98 ? 0.430 9.007 -15.727 1.00 97.50 98 SER A O 1
ATOM 737 N N . LEU A 1 99 ? -1.334 7.680 -16.148 1.00 97.75 99 LEU A N 1
ATOM 738 C CA . LEU A 1 99 ? -1.044 7.471 -17.570 1.00 97.75 99 LEU A CA 1
ATOM 739 C C . LEU A 1 99 ? -1.086 8.766 -18.397 1.00 97.75 99 LEU A C 1
ATOM 741 O O . LEU A 1 99 ? -0.440 8.839 -19.439 1.00 97.75 99 LEU A O 1
ATOM 745 N N . HIS A 1 100 ? -1.783 9.804 -17.921 1.00 97.69 100 HIS A N 1
ATOM 746 C CA . HIS A 1 100 ? -1.769 11.127 -18.556 1.00 97.69 100 HIS A CA 1
ATOM 747 C C . HIS A 1 100 ? -0.401 11.819 -18.446 1.00 97.69 100 HIS A C 1
ATOM 749 O O . HIS A 1 100 ? -0.114 12.723 -19.228 1.00 97.69 100 HIS A O 1
ATOM 755 N N . TYR A 1 101 ? 0.435 11.405 -17.489 1.00 97.00 101 TYR A N 1
ATOM 756 C CA . TYR A 1 101 ? 1.720 12.038 -17.190 1.00 97.00 101 TYR A CA 1
ATOM 757 C C . TYR A 1 101 ? 2.909 11.149 -17.552 1.00 97.00 101 TYR A C 1
ATOM 759 O O . TYR A 1 101 ? 3.908 11.641 -18.074 1.00 97.00 101 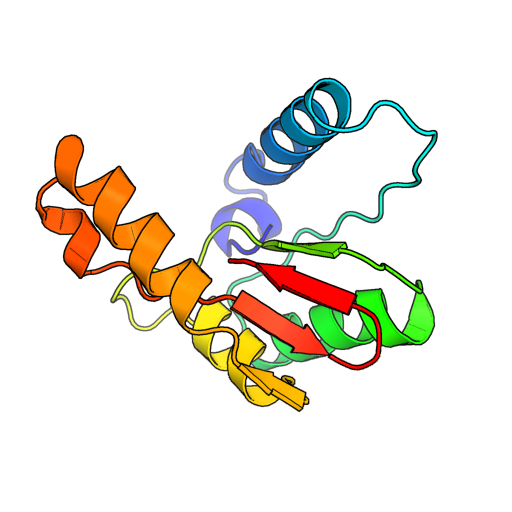TYR A O 1
ATOM 767 N N . VAL A 1 102 ? 2.817 9.844 -17.274 1.00 96.12 102 VAL A N 1
ATOM 768 C CA . VAL A 1 102 ? 3.915 8.893 -17.484 1.00 96.12 102 VAL A CA 1
ATOM 769 C C . VAL A 1 102 ? 3.420 7.598 -18.146 1.00 96.12 102 VAL A C 1
ATOM 771 O O . VAL A 1 102 ? 2.561 6.912 -17.590 1.00 96.12 102 VAL A O 1
ATOM 774 N N . PRO A 1 103 ? 3.987 7.183 -19.299 1.00 96.94 103 PRO A N 1
ATOM 775 C CA . PRO A 1 103 ? 3.594 5.937 -19.969 1.00 96.94 103 PRO A CA 1
ATOM 776 C C . PRO A 1 103 ? 3.819 4.676 -19.124 1.00 96.94 103 PRO A C 1
ATOM 778 O O . PRO A 1 103 ? 3.131 3.671 -19.288 1.00 96.94 103 PRO A O 1
ATOM 781 N N . THR A 1 104 ? 4.772 4.725 -18.192 1.00 97.75 104 THR A N 1
ATOM 782 C CA . THR A 1 104 ? 5.096 3.623 -17.278 1.00 97.75 104 THR A CA 1
ATOM 783 C C . THR A 1 104 ? 4.066 3.426 -16.165 1.00 97.75 104 THR A C 1
ATOM 785 O O . THR A 1 104 ? 4.200 2.475 -15.399 1.00 97.75 104 THR A O 1
ATOM 788 N N . ALA A 1 105 ? 3.012 4.250 -16.089 1.00 97.38 105 ALA A N 1
ATOM 789 C CA . ALA A 1 105 ? 1.920 4.099 -15.124 1.00 97.38 105 ALA A CA 1
ATOM 790 C C . ALA A 1 105 ? 1.281 2.700 -15.140 1.00 97.38 105 ALA A C 1
ATOM 792 O O . ALA A 1 105 ? 0.830 2.213 -14.104 1.00 97.38 105 ALA A O 1
ATOM 793 N N . ILE A 1 106 ? 1.293 2.022 -16.293 1.00 97.62 106 ILE A N 1
ATOM 794 C CA . ILE A 1 106 ? 0.788 0.650 -16.435 1.00 97.62 106 ILE A CA 1
ATOM 795 C C . ILE A 1 106 ? 1.539 -0.375 -15.568 1.00 97.62 106 ILE A C 1
ATOM 797 O O . ILE A 1 106 ? 1.011 -1.453 -15.320 1.00 97.62 106 ILE A O 1
ATOM 801 N N . LEU A 1 107 ? 2.757 -0.055 -15.114 1.00 98.12 107 LEU A N 1
ATOM 802 C CA . LEU A 1 107 ? 3.575 -0.923 -14.262 1.00 98.12 107 LEU A CA 1
ATOM 803 C C . LEU A 1 107 ? 3.204 -0.815 -12.776 1.00 98.12 107 LEU A C 1
ATOM 805 O O . LEU A 1 107 ? 3.681 -1.624 -11.983 1.00 98.12 107 LEU A O 1
ATOM 809 N N . SER A 1 108 ? 2.386 0.172 -12.389 1.00 98.12 108 SER A N 1
ATOM 810 C CA . SER A 1 108 ? 1.939 0.320 -11.005 1.00 98.12 108 SER A CA 1
ATOM 811 C C . SER A 1 108 ? 0.999 -0.816 -10.615 1.00 98.12 108 SER A C 1
ATOM 813 O O . SER A 1 108 ? -0.026 -1.071 -11.259 1.00 98.12 108 SER A O 1
ATOM 815 N N . ARG A 1 109 ? 1.326 -1.458 -9.500 1.00 98.50 109 ARG A N 1
ATOM 816 C CA . ARG A 1 109 ? 0.540 -2.527 -8.887 1.00 98.50 109 ARG A CA 1
ATOM 817 C C . ARG A 1 109 ? -0.325 -2.025 -7.729 1.00 98.50 109 ARG A C 1
ATOM 819 O O . ARG A 1 109 ? -0.867 -2.847 -7.005 1.00 98.50 109 ARG A O 1
ATOM 826 N N . GLN A 1 110 ? -0.465 -0.708 -7.543 1.00 98.62 110 GLN A N 1
ATOM 827 C CA . GLN A 1 110 ? -1.274 -0.135 -6.461 1.00 98.62 110 GLN A CA 1
ATOM 828 C C . GLN A 1 110 ? -2.714 -0.671 -6.472 1.00 98.62 110 GLN A C 1
ATOM 830 O O . GLN A 1 110 ? -3.342 -0.801 -7.535 1.00 98.62 110 GLN A O 1
ATOM 835 N N . VAL A 1 111 ? -3.241 -0.944 -5.276 1.00 98.62 111 VAL A N 1
ATOM 836 C CA . VAL A 1 111 ? -4.616 -1.394 -5.051 1.00 98.62 111 VAL A CA 1
ATOM 837 C C . VAL A 1 111 ? -5.291 -0.590 -3.938 1.00 98.62 111 VAL A C 1
ATOM 839 O O . VAL A 1 111 ? -4.647 0.127 -3.174 1.00 98.62 111 VAL A O 1
ATOM 842 N N . GLY A 1 112 ? -6.615 -0.714 -3.864 1.00 98.75 112 GLY A N 1
ATOM 843 C CA . GLY A 1 112 ? -7.398 -0.343 -2.692 1.00 98.75 112 GLY A CA 1
ATOM 844 C C . GLY A 1 112 ? -8.084 -1.580 -2.120 1.00 98.75 112 GLY A C 1
ATOM 845 O O . GLY A 1 112 ? -8.495 -2.467 -2.876 1.00 98.75 112 GLY A O 1
ATOM 846 N N . ALA A 1 113 ? -8.225 -1.648 -0.802 1.00 98.81 113 ALA A N 1
ATOM 847 C CA . ALA A 1 113 ? -8.861 -2.765 -0.117 1.00 98.81 113 ALA A CA 1
ATOM 848 C C . ALA A 1 113 ? -9.560 -2.326 1.173 1.00 98.81 113 ALA A C 1
ATOM 850 O O . ALA A 1 113 ? -9.243 -1.291 1.752 1.00 98.81 113 ALA A O 1
ATOM 851 N N . ILE A 1 114 ? -10.512 -3.136 1.625 1.00 98.88 114 ILE A N 1
ATOM 852 C CA . ILE A 1 114 ? -11.167 -3.012 2.922 1.00 98.88 114 ILE A CA 1
ATOM 853 C C . ILE A 1 114 ? -10.649 -4.112 3.840 1.00 98.88 114 ILE A C 1
ATOM 855 O O . ILE A 1 114 ? -10.630 -5.287 3.461 1.00 98.88 114 ILE A O 1
ATOM 859 N N . ARG A 1 115 ? -10.307 -3.721 5.066 1.00 98.56 115 ARG A N 1
ATOM 860 C CA . ARG A 1 115 ? -10.114 -4.615 6.208 1.00 98.56 115 ARG A CA 1
ATOM 861 C C . ARG A 1 115 ? -10.986 -4.115 7.351 1.00 98.56 115 ARG A C 1
ATOM 863 O O . ARG A 1 115 ? -10.844 -2.974 7.783 1.00 98.56 115 ARG A O 1
ATOM 870 N N . LYS A 1 116 ? -11.883 -4.954 7.859 1.00 97.94 116 LYS A N 1
ATOM 871 C CA . LYS A 1 116 ? -12.877 -4.611 8.882 1.00 97.94 116 LYS A CA 1
ATOM 872 C C . LYS A 1 116 ? -13.642 -3.337 8.502 1.00 97.94 116 LYS A C 1
ATOM 874 O O . LYS A 1 116 ? -14.412 -3.343 7.547 1.00 97.94 116 LYS A O 1
ATOM 879 N N . GLN A 1 117 ? -13.443 -2.256 9.253 1.00 96.81 117 GLN A N 1
ATOM 880 C CA . GLN A 1 117 ? -14.089 -0.958 9.039 1.00 96.81 117 GLN A CA 1
ATOM 881 C C . GLN A 1 117 ? -13.144 0.075 8.404 1.00 96.81 117 GLN A C 1
ATOM 883 O O . GLN A 1 117 ? -13.491 1.251 8.331 1.00 96.81 117 GLN A O 1
ATOM 888 N N . ALA A 1 118 ? -11.960 -0.352 7.957 1.00 98.75 118 ALA A N 1
ATOM 889 C CA . ALA A 1 118 ? -10.917 0.518 7.440 1.00 98.75 118 ALA A CA 1
ATOM 890 C C . ALA A 1 118 ? -10.725 0.372 5.929 1.00 98.75 118 ALA A C 1
ATOM 892 O O . ALA A 1 118 ? -10.757 -0.735 5.381 1.00 98.75 118 ALA A O 1
ATOM 893 N N . LEU A 1 119 ? -10.468 1.503 5.273 1.00 98.81 119 LEU A N 1
ATOM 894 C CA . LEU A 1 119 ? -10.011 1.571 3.889 1.00 98.81 119 LEU A CA 1
ATOM 895 C C . LEU A 1 119 ? -8.481 1.641 3.853 1.00 98.81 119 LEU A C 1
ATOM 897 O O . LEU A 1 119 ? -7.882 2.471 4.531 1.00 98.81 119 LEU A O 1
ATOM 901 N N . ILE A 1 120 ? -7.854 0.796 3.040 1.00 98.81 120 ILE A N 1
ATOM 902 C CA . ILE A 1 120 ? -6.408 0.771 2.805 1.00 98.81 120 ILE A CA 1
ATOM 903 C C . ILE A 1 120 ? -6.159 1.103 1.333 1.00 98.81 120 ILE A C 1
ATOM 905 O O . ILE A 1 120 ? -6.765 0.483 0.456 1.00 98.81 120 ILE A O 1
ATOM 909 N N . ILE A 1 121 ? -5.292 2.079 1.055 1.00 98.62 121 ILE A N 1
ATOM 910 C CA . ILE A 1 121 ? -4.942 2.517 -0.307 1.00 98.62 121 ILE A CA 1
ATOM 911 C C . ILE A 1 121 ? -3.422 2.571 -0.444 1.00 98.62 121 ILE A C 1
ATOM 913 O O . ILE A 1 121 ? -2.742 3.107 0.438 1.00 98.62 121 ILE A O 1
ATOM 917 N N . ASN A 1 122 ? -2.903 2.029 -1.551 1.00 98.31 122 ASN A N 1
ATOM 918 C CA . ASN A 1 122 ? -1.478 2.085 -1.868 1.00 98.31 122 ASN A CA 1
ATOM 919 C C . ASN A 1 122 ? -1.020 3.299 -2.655 1.00 98.31 122 ASN A C 1
ATOM 921 O O . ASN A 1 122 ? -1.763 3.745 -3.549 1.00 98.31 122 ASN A O 1
#

Secondary structure (DSSP, 8-state):
-B-HHHHTTSS---HHHHHHHHHHHH--S--------B-S-HHHHHHHHHHHHHTS--SEEE--S--SSSTT--HHHHHHHT-SEE-HHHHHHHHHHHHTT-GGGGG----EEEETTEEEE-

Organism: Serratia marcescens (NCBI:txid615)